Protein AF-W2NT44-F1 (afdb_monomer)

Sequence (154 aa):
RHVQAVFKDVPRGNTIHVIALKPMLRCIIPGSRPFGINVDKMTQIEDLKKVIKAEMADLDASQIQIHLAKEEGKWLPLSSDGVKALMVGEKCPSLGSILARQLSSIAELGNPFADVFAVHIIVFSPEMKLCPYQDVPSTIRFRWDELSIRLHDM

Secondary structure (DSSP, 8-state):
--HHHHTTT---SS---------EEEEE-TTS--EEEE-TT--SHHHHHHHHHHHH-S--GGG-EEEE-EETTEEEETTSHHHHHHHHT---TTHHHHHS-B---GGGG--TTTTTTEE-EEEE-TT--PPP-TTS--SS---HHHHHHHHH--

Solvent-accessible surface area (backbone atoms only — not comparable to full-atom values): 9319 Å² total; per-residue (Å²): 140,57,77,68,64,76,51,72,84,58,81,92,66,100,67,88,80,82,78,87,75,76,54,46,43,29,36,33,38,60,19,38,77,69,48,77,44,80,47,83,86,58,82,46,51,69,53,52,32,49,55,50,32,72,75,63,57,99,59,62,45,86,56,52,44,44,18,38,28,34,50,98,85,39,62,38,44,60,85,35,68,62,45,51,22,36,22,42,38,35,92,43,89,57,48,63,59,30,55,68,41,66,59,85,47,59,76,77,61,67,68,59,70,79,49,80,64,29,31,50,32,36,47,45,44,88,83,62,84,63,48,65,28,80,93,51,94,78,94,62,84,52,62,55,68,62,54,48,53,57,63,71,77,107

Organism: Phytophthora nicotianae (NCBI:txid4792)

InterPro domains:
  IPR045379 Crinkler effector protein, N-terminal [PF20147] (25-123)

Foldseek 3Di:
DPPPVVCPPPDPDPDDDDDPDFQWAFEDEQQADIDIDGCNPPFWVLVVLVRVCVVQDPDDSVQKWKFFQDAPNDFAACPDVVVLCSNQVHDDPCVCVRRVGTDHGPVVLPRSVPCPRGHGMYIDGLPDPRHGNVVRDDDDHDRCVVVSVVVVVD

Radius of gyration: 17.14 Å; Cα contacts (8 Å, |Δi|>4): 210; chains: 1; bounding box: 52×43×33 Å

Nearest PDB structures (foldseek):
  6d2k-assembly1_A  TM=6.400E-01  e=1.927E-01  Mus musculus
  8zj2-assembly1_A  TM=6.972E-01  e=1.927E-01  Homo sapiens
  5xq0-assembly1_B  TM=5.468E-01  e=8.326E-02  Mus musculus
  6jpp-assembly1_A  TM=5.546E-01  e=1.227E-01  Homo sapiens
  2kc2-assembly1_A  TM=4.825E-01  e=1.588E-01  Mus musculus

pLDDT: mean 70.68, std 14.25, range [38.75, 89.0]

Mean predicted aligned error: 11.16 Å

Structure (mmCIF, N/CA/C/O backbone):
data_AF-W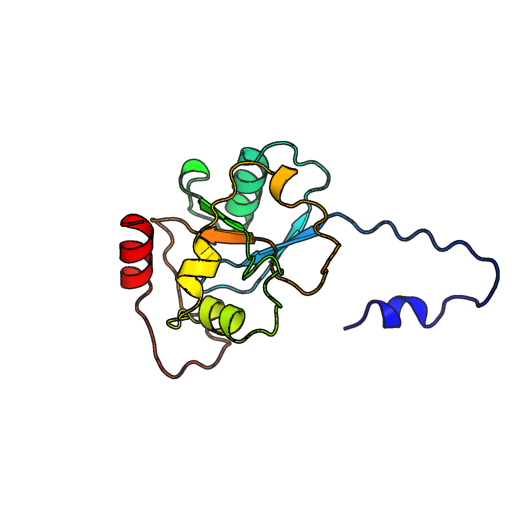2NT44-F1
#
_entry.id   AF-W2NT44-F1
#
loop_
_atom_site.group_PDB
_atom_site.id
_atom_site.type_symbol
_atom_site.label_atom_id
_atom_site.label_alt_id
_atom_site.label_comp_id
_atom_site.label_asym_id
_atom_site.label_entity_id
_atom_site.label_seq_id
_atom_site.pdbx_PDB_ins_code
_atom_site.Cartn_x
_atom_site.Cartn_y
_atom_site.Cartn_z
_atom_site.occupancy
_atom_site.B_iso_or_equiv
_atom_site.auth_seq_id
_atom_site.auth_comp_id
_atom_site.auth_asym_id
_atom_site.auth_atom_id
_atom_site.pdbx_PDB_model_num
ATOM 1 N N . ARG A 1 1 ? -6.590 -15.044 -9.376 1.00 44.72 1 ARG A N 1
ATOM 2 C CA . ARG A 1 1 ? -7.404 -16.288 -9.418 1.00 44.72 1 ARG A CA 1
ATOM 3 C C . ARG A 1 1 ? -8.405 -16.209 -8.267 1.00 44.72 1 ARG A C 1
ATOM 5 O O . ARG A 1 1 ? -8.041 -16.487 -7.143 1.00 44.72 1 ARG A O 1
ATOM 12 N N . HIS A 1 2 ? -9.443 -15.397 -8.442 1.00 46.25 2 HIS A N 1
ATOM 13 C CA . HIS A 1 2 ? -10.800 -15.736 -8.908 1.00 46.25 2 HIS A CA 1
ATOM 14 C C . HIS A 1 2 ? -11.713 -16.060 -7.722 1.00 46.25 2 HIS A C 1
ATOM 16 O O . HIS A 1 2 ? -11.925 -17.214 -7.386 1.00 46.25 2 HIS A O 1
ATOM 22 N N . VAL A 1 3 ? -12.296 -15.007 -7.144 1.00 49.50 3 VAL A N 1
ATOM 23 C CA . VAL A 1 3 ? -13.475 -15.070 -6.263 1.00 49.50 3 VAL A CA 1
ATOM 24 C C . VAL A 1 3 ? -14.577 -15.942 -6.892 1.00 49.50 3 VAL A C 1
ATOM 26 O O . VAL A 1 3 ? -15.216 -16.719 -6.202 1.00 49.50 3 VAL A O 1
ATOM 29 N N . GLN A 1 4 ? -14.687 -15.951 -8.226 1.00 45.91 4 GLN A N 1
ATOM 30 C CA . GLN A 1 4 ? -15.544 -16.872 -8.988 1.00 45.91 4 GLN A CA 1
ATOM 31 C C . GLN A 1 4 ? -15.282 -18.368 -8.733 1.00 45.91 4 GLN A C 1
ATOM 33 O O . GLN A 1 4 ? -16.221 -19.155 -8.788 1.00 45.91 4 GLN A O 1
ATOM 38 N N . ALA A 1 5 ? -14.044 -18.781 -8.439 1.00 57.00 5 ALA A N 1
ATOM 39 C CA . ALA A 1 5 ? -13.730 -20.182 -8.150 1.00 57.00 5 ALA A CA 1
ATOM 40 C C . ALA A 1 5 ? -14.300 -20.635 -6.797 1.00 57.00 5 ALA A C 1
ATOM 42 O O . ALA A 1 5 ? -14.642 -21.802 -6.650 1.00 57.00 5 ALA A O 1
ATOM 43 N N . VAL A 1 6 ? -14.461 -19.708 -5.846 1.00 54.28 6 VAL A N 1
ATOM 44 C CA . VAL A 1 6 ? -15.058 -19.974 -4.525 1.00 54.28 6 VAL A CA 1
ATOM 45 C C . VAL A 1 6 ? -16.545 -20.331 -4.647 1.00 54.28 6 VAL A C 1
ATOM 47 O O . VAL A 1 6 ? -17.081 -21.037 -3.802 1.00 54.28 6 VAL A O 1
ATOM 50 N N . PHE A 1 7 ? -17.211 -19.898 -5.721 1.00 53.81 7 PHE A N 1
ATOM 51 C CA . PHE A 1 7 ? -18.649 -20.102 -5.918 1.00 53.81 7 PHE A CA 1
ATOM 52 C C . PHE A 1 7 ? -19.013 -21.269 -6.834 1.00 53.81 7 PHE A C 1
ATOM 54 O O . PHE A 1 7 ? -20.192 -21.462 -7.125 1.00 53.81 7 PHE A O 1
ATOM 61 N N . LYS A 1 8 ? -18.029 -22.030 -7.326 1.00 56.91 8 LYS A N 1
ATOM 62 C CA . LYS A 1 8 ? -18.269 -23.076 -8.331 1.00 56.91 8 LYS A CA 1
ATOM 63 C C . LYS A 1 8 ? -19.187 -24.194 -7.816 1.00 56.91 8 LYS A C 1
ATOM 65 O O . LYS A 1 8 ? -19.961 -24.733 -8.601 1.00 56.91 8 LYS A O 1
ATOM 70 N N . ASP A 1 9 ? -19.150 -24.457 -6.512 1.00 61.09 9 ASP A N 1
ATOM 71 C CA . ASP A 1 9 ? -19.883 -25.551 -5.861 1.00 61.09 9 ASP A CA 1
ATOM 72 C C . ASP A 1 9 ? -21.054 -25.058 -4.993 1.00 61.09 9 ASP A C 1
ATOM 74 O O . ASP A 1 9 ? -21.602 -25.797 -4.175 1.00 61.09 9 ASP A O 1
ATOM 78 N N . VAL A 1 10 ? -21.443 -23.790 -5.144 1.00 57.03 10 VAL A N 1
ATOM 79 C CA . VAL A 1 10 ? -22.494 -23.185 -4.325 1.00 57.03 10 VAL A CA 1
ATOM 80 C C . VAL A 1 10 ? -23.882 -23.527 -4.899 1.00 57.03 10 VAL A C 1
ATOM 82 O O . VAL A 1 10 ? -24.127 -23.260 -6.081 1.00 57.03 10 VAL A O 1
ATOM 85 N N . PRO A 1 11 ? -24.805 -24.106 -4.100 1.00 56.03 11 PRO A N 1
ATOM 86 C CA . PRO A 1 11 ? -26.139 -24.484 -4.564 1.00 56.03 11 PRO A CA 1
ATOM 87 C C . PRO A 1 11 ? -26.910 -23.283 -5.118 1.00 56.03 11 PRO A C 1
ATOM 89 O O . PRO A 1 11 ? -27.002 -22.239 -4.477 1.00 56.03 11 PRO A O 1
ATOM 92 N N . ARG A 1 12 ? -27.503 -23.430 -6.307 1.00 52.78 12 ARG A N 1
ATOM 93 C CA . ARG A 1 12 ? -28.361 -22.394 -6.895 1.00 52.78 12 ARG A CA 1
ATOM 94 C C . ARG A 1 12 ? -29.750 -22.457 -6.247 1.00 52.78 12 ARG A C 1
ATOM 96 O O . ARG A 1 12 ? -30.477 -23.421 -6.457 1.00 52.78 12 ARG A O 1
ATOM 103 N N . GLY A 1 13 ? -30.104 -21.434 -5.471 1.00 60.69 13 GLY A N 1
ATOM 104 C CA . GLY A 1 13 ? -31.394 -21.281 -4.786 1.00 60.69 13 GLY A CA 1
ATOM 105 C C . GLY A 1 13 ? -31.483 -19.951 -4.024 1.00 60.69 13 GLY A C 1
ATOM 106 O O . GLY A 1 13 ? -30.567 -19.135 -4.114 1.00 60.69 13 GLY A O 1
ATOM 107 N N . ASN A 1 14 ? -32.565 -19.732 -3.261 1.00 48.47 14 ASN A N 1
ATOM 108 C CA . ASN A 1 14 ? -32.772 -18.556 -2.389 1.00 48.47 14 ASN A CA 1
ATOM 109 C C . ASN A 1 14 ? -31.864 -18.596 -1.143 1.00 48.47 14 ASN A C 1
ATOM 111 O O . ASN A 1 14 ? -32.327 -18.517 -0.005 1.00 48.47 14 ASN A O 1
ATOM 115 N N . THR A 1 15 ? -30.566 -18.783 -1.341 1.00 53.75 15 THR A N 1
ATOM 116 C CA . THR A 1 15 ? -29.579 -18.876 -0.272 1.00 53.75 15 THR A CA 1
ATOM 117 C C . THR A 1 15 ? -28.859 -17.535 -0.171 1.00 53.75 15 THR A C 1
ATOM 119 O O . THR A 1 15 ? -28.208 -17.087 -1.113 1.00 53.75 15 THR A O 1
ATOM 122 N N . ILE A 1 16 ? -29.000 -16.859 0.973 1.00 54.41 16 ILE A N 1
ATOM 123 C CA . ILE A 1 16 ? -28.242 -15.639 1.262 1.00 54.41 16 ILE A CA 1
ATOM 124 C C . ILE A 1 16 ? -26.817 -16.065 1.614 1.00 54.41 16 ILE A C 1
ATOM 126 O O . ILE A 1 16 ? -26.554 -16.575 2.702 1.00 54.41 16 ILE A O 1
ATOM 130 N N . HIS A 1 17 ? -25.890 -15.859 0.685 1.00 48.25 17 HIS A N 1
ATOM 131 C CA . HIS A 1 17 ? -24.466 -16.050 0.931 1.00 48.25 17 HIS A CA 1
ATOM 132 C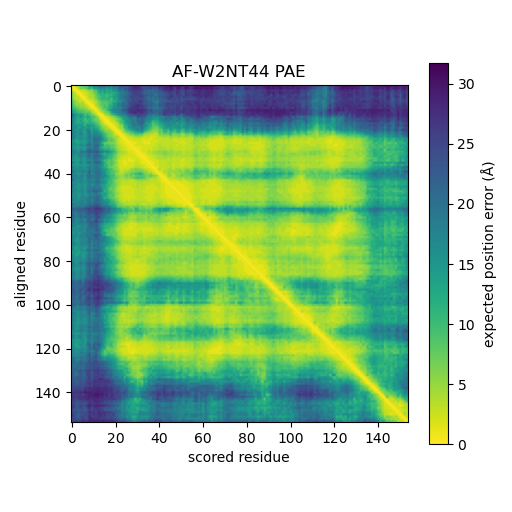 C . HIS A 1 17 ? -23.890 -14.780 1.556 1.00 48.25 17 HIS A C 1
ATOM 134 O O . HIS A 1 17 ? -23.629 -13.798 0.864 1.00 48.25 17 HIS A O 1
ATOM 140 N N . VAL A 1 18 ? -23.695 -14.794 2.877 1.00 48.28 18 VAL A N 1
ATOM 141 C CA . VAL A 1 18 ? -22.974 -13.727 3.580 1.00 48.28 18 VAL A CA 1
ATOM 142 C C . VAL A 1 18 ? -21.482 -14.023 3.496 1.00 48.28 18 VAL A C 1
ATOM 144 O O . VAL A 1 18 ? -20.995 -14.988 4.080 1.00 48.28 18 VAL A O 1
ATOM 147 N N . ILE A 1 19 ? -20.751 -13.191 2.758 1.00 51.62 19 ILE A N 1
ATOM 148 C CA . ILE A 1 19 ? -19.295 -13.288 2.643 1.00 51.62 19 ILE A CA 1
ATOM 149 C C . ILE A 1 19 ? -18.702 -12.190 3.503 1.00 51.62 19 ILE A C 1
ATOM 151 O O . ILE A 1 19 ? -18.719 -11.017 3.135 1.00 51.62 19 ILE A O 1
ATOM 155 N N . ALA A 1 20 ? -18.175 -12.581 4.658 1.00 51.44 20 ALA A N 1
ATOM 156 C CA . ALA A 1 20 ? -17.366 -11.694 5.472 1.00 51.44 20 ALA A CA 1
ATOM 157 C C . ALA A 1 20 ? -15.993 -11.539 4.802 1.00 51.44 20 ALA A C 1
ATOM 159 O O . ALA A 1 20 ? -15.103 -12.374 4.968 1.00 51.44 20 ALA A O 1
ATOM 160 N N . LEU A 1 21 ? -15.831 -10.489 3.998 1.00 57.47 21 LEU A N 1
ATOM 161 C CA . LEU A 1 21 ? -14.514 -10.079 3.525 1.00 57.47 21 LEU A CA 1
ATOM 162 C C . LEU A 1 21 ? -13.822 -9.322 4.661 1.00 57.47 21 LEU A C 1
ATOM 164 O O . LEU A 1 21 ? -14.356 -8.334 5.160 1.00 57.47 21 LEU A O 1
ATOM 168 N N . LYS A 1 22 ? -12.638 -9.784 5.071 1.00 62.88 22 LYS A N 1
ATOM 169 C CA . LYS A 1 22 ? -11.793 -9.022 5.997 1.00 62.88 22 LYS A CA 1
ATOM 170 C C . LYS A 1 22 ? -11.222 -7.802 5.269 1.00 62.88 22 LYS A C 1
ATOM 172 O O . LYS A 1 22 ? -10.713 -7.987 4.161 1.00 62.88 22 LYS A O 1
ATOM 177 N N . PRO A 1 23 ? -11.265 -6.597 5.855 1.00 69.94 23 PRO A N 1
ATOM 178 C CA . PRO A 1 23 ? -10.705 -5.383 5.284 1.00 69.94 23 PRO A CA 1
ATOM 179 C C . PRO A 1 23 ? -9.204 -5.556 5.167 1.00 69.94 23 PRO A C 1
ATOM 181 O O . PRO A 1 23 ? -8.463 -5.503 6.144 1.00 69.94 23 PRO A O 1
ATOM 184 N N . MET A 1 24 ? -8.770 -5.826 3.939 1.00 78.94 24 MET A N 1
ATOM 185 C CA . MET A 1 24 ? -7.367 -5.947 3.595 1.00 78.94 24 MET A CA 1
ATOM 186 C C . MET A 1 24 ? -6.941 -4.748 2.768 1.00 78.94 24 MET A C 1
ATOM 188 O O . MET A 1 24 ? -7.462 -4.523 1.677 1.00 78.94 24 MET A O 1
ATOM 192 N N . LEU A 1 25 ? -5.937 -4.029 3.257 1.00 84.50 25 LEU A N 1
ATOM 193 C CA . LEU A 1 25 ? -5.191 -3.087 2.441 1.00 84.50 25 LEU A CA 1
ATOM 194 C C . LEU A 1 25 ? -4.107 -3.833 1.689 1.00 84.50 25 LEU A C 1
ATOM 196 O O . LEU A 1 25 ? -3.296 -4.546 2.280 1.00 84.50 25 LEU A O 1
ATOM 200 N N . ARG A 1 26 ? -4.061 -3.630 0.376 1.00 88.00 26 ARG A N 1
ATOM 201 C CA . ARG A 1 26 ? -2.899 -4.024 -0.416 1.00 88.00 26 ARG A CA 1
ATOM 202 C C . ARG A 1 26 ? -1.883 -2.893 -0.424 1.00 88.00 26 ARG A C 1
ATOM 204 O O . ARG A 1 26 ? -2.197 -1.777 -0.835 1.00 88.00 26 ARG A O 1
ATOM 211 N N . CYS A 1 27 ? -0.681 -3.222 0.007 1.00 88.00 27 CYS A N 1
ATOM 212 C CA . CYS A 1 27 ? 0.423 -2.304 0.192 1.00 88.00 27 CYS A CA 1
ATOM 213 C C . CYS A 1 27 ? 1.521 -2.643 -0.808 1.00 88.00 27 CYS A C 1
ATOM 215 O O . CYS A 1 27 ? 1.714 -3.815 -1.141 1.00 88.00 27 CYS A O 1
ATOM 217 N N . ILE A 1 28 ? 2.248 -1.633 -1.265 1.00 86.00 28 ILE A N 1
ATOM 218 C CA . ILE A 1 28 ? 3.500 -1.828 -1.989 1.00 86.00 28 ILE A CA 1
ATOM 219 C C . ILE A 1 28 ? 4.601 -1.017 -1.322 1.00 86.00 28 ILE A C 1
ATOM 221 O O . ILE A 1 28 ? 4.416 0.149 -0.983 1.00 86.00 28 ILE A O 1
ATOM 225 N N . ILE A 1 29 ? 5.746 -1.661 -1.151 1.00 83.50 29 ILE A N 1
ATOM 226 C CA . ILE A 1 29 ? 7.008 -0.993 -0.869 1.00 83.50 29 ILE A CA 1
ATOM 227 C C . ILE A 1 29 ? 7.741 -0.953 -2.207 1.00 83.50 29 ILE A C 1
ATOM 229 O O . ILE A 1 29 ? 7.852 -2.010 -2.843 1.00 83.50 29 ILE A O 1
ATOM 233 N N . PRO A 1 30 ? 8.211 0.215 -2.666 1.00 78.62 30 PRO A N 1
ATOM 234 C CA . PRO A 1 30 ? 9.021 0.280 -3.870 1.00 78.62 30 PRO A CA 1
ATOM 235 C C . PRO A 1 30 ? 10.210 -0.692 -3.751 1.00 78.62 30 PRO A C 1
ATOM 237 O O . PRO A 1 30 ? 10.844 -0.748 -2.709 1.00 78.62 30 PRO A O 1
ATOM 240 N N . GLY A 1 31 ? 10.480 -1.529 -4.753 1.00 75.25 31 GLY A N 1
ATOM 241 C CA . GLY A 1 31 ? 11.530 -2.561 -4.648 1.00 75.25 31 GLY A CA 1
ATOM 242 C C . GLY A 1 31 ? 11.094 -3.890 -4.016 1.00 75.25 31 GLY A C 1
ATOM 243 O O . GLY A 1 31 ? 11.918 -4.785 -3.841 1.00 75.25 31 GLY A O 1
ATOM 244 N N . SER A 1 32 ? 9.813 -4.065 -3.674 1.00 76.94 32 SER A N 1
ATOM 245 C CA . SER A 1 32 ? 9.300 -5.293 -3.050 1.00 76.94 32 SER A CA 1
ATOM 246 C C . SER A 1 32 ? 8.015 -5.817 -3.701 1.00 76.94 32 SER A C 1
ATOM 248 O O . SER A 1 32 ? 7.358 -5.131 -4.489 1.00 76.94 32 SER A O 1
ATOM 250 N N . ARG A 1 33 ? 7.624 -7.054 -3.353 1.00 79.00 33 ARG A N 1
ATOM 251 C CA . ARG A 1 33 ? 6.313 -7.605 -3.730 1.00 79.00 33 ARG A CA 1
ATOM 252 C C . ARG A 1 33 ? 5.203 -6.851 -2.991 1.00 79.00 33 ARG A C 1
ATOM 254 O O . ARG A 1 33 ? 5.326 -6.612 -1.790 1.00 79.00 33 ARG A O 1
ATOM 261 N N . PRO A 1 34 ? 4.069 -6.575 -3.655 1.00 84.62 34 PRO A N 1
ATOM 262 C CA . PRO A 1 34 ? 2.866 -6.144 -2.964 1.00 84.62 34 PRO A CA 1
ATOM 263 C C . PRO A 1 34 ? 2.404 -7.190 -1.945 1.00 84.62 34 PRO A C 1
ATOM 265 O O . PRO A 1 34 ? 2.385 -8.388 -2.237 1.00 84.62 34 PRO A O 1
ATOM 268 N N . PHE A 1 35 ? 1.967 -6.731 -0.778 1.00 85.50 35 PHE A N 1
ATOM 269 C CA . PHE A 1 35 ? 1.518 -7.573 0.332 1.00 85.50 35 PHE A CA 1
ATOM 270 C C . PHE A 1 35 ? 0.210 -7.039 0.924 1.00 85.50 35 PHE A C 1
ATOM 272 O O . PHE A 1 35 ? -0.232 -5.934 0.606 1.00 85.50 35 PHE A O 1
ATOM 279 N N . GLY A 1 36 ? -0.475 -7.867 1.710 1.00 86.06 36 GLY A N 1
ATOM 280 C CA . GLY A 1 36 ? -1.782 -7.546 2.279 1.00 86.06 36 GLY A CA 1
ATOM 281 C C . GLY A 1 36 ? -1.706 -7.336 3.786 1.00 86.06 36 GLY A C 1
ATOM 282 O O . GLY A 1 36 ? -1.124 -8.159 4.480 1.00 86.06 36 GLY A O 1
ATOM 283 N N . ILE A 1 37 ? -2.361 -6.293 4.289 1.00 86.12 37 ILE A N 1
ATOM 284 C CA . ILE A 1 37 ? -2.472 -5.982 5.717 1.00 86.12 37 ILE A CA 1
ATOM 285 C C . ILE A 1 37 ? -3.940 -6.038 6.124 1.00 86.12 37 ILE A C 1
ATOM 287 O O . ILE A 1 37 ? -4.776 -5.408 5.480 1.00 86.12 37 ILE A O 1
ATOM 291 N N . ASN A 1 38 ? -4.262 -6.761 7.199 1.00 82.12 38 ASN A N 1
ATOM 292 C CA . ASN A 1 38 ? -5.605 -6.728 7.779 1.00 82.12 38 ASN A CA 1
ATOM 293 C C . ASN A 1 38 ? -5.788 -5.465 8.631 1.00 82.12 38 ASN A C 1
ATOM 295 O O . ASN A 1 38 ? -5.041 -5.276 9.587 1.00 82.12 38 ASN A O 1
ATOM 299 N N . VAL A 1 39 ? -6.806 -4.659 8.332 1.00 77.88 39 VAL A N 1
ATOM 300 C CA . VAL A 1 39 ? -7.103 -3.408 9.045 1.00 77.88 39 VAL A CA 1
ATOM 301 C C . VAL A 1 39 ? -8.331 -3.469 9.956 1.00 77.88 39 VAL A C 1
ATOM 303 O O . VAL A 1 39 ? -8.738 -2.441 10.482 1.00 77.88 39 VAL A O 1
ATOM 306 N N . ASP A 1 40 ? -8.879 -4.663 10.217 1.00 74.81 40 ASP A N 1
ATOM 307 C CA . ASP A 1 40 ? -10.077 -4.897 11.053 1.00 74.81 40 ASP A CA 1
ATOM 308 C C . ASP A 1 40 ? -10.071 -4.156 12.400 1.00 74.81 40 ASP A C 1
ATOM 310 O O . ASP A 1 40 ? -11.121 -3.808 12.932 1.00 74.81 40 ASP A O 1
ATOM 314 N N . LYS A 1 41 ? -8.888 -3.963 12.990 1.00 73.94 41 LYS A N 1
ATOM 315 C CA . LYS A 1 41 ? -8.720 -3.394 14.336 1.00 73.94 41 LYS A CA 1
ATOM 316 C C . LYS A 1 41 ? -7.961 -2.068 14.348 1.00 73.94 41 LYS A C 1
ATOM 318 O O . LYS A 1 41 ? -7.582 -1.614 15.423 1.00 73.94 41 LYS A O 1
ATOM 323 N N . MET A 1 42 ? -7.700 -1.475 13.184 1.00 81.06 42 MET A N 1
ATOM 324 C CA . MET A 1 42 ? -6.906 -0.251 13.088 1.00 81.06 42 MET A CA 1
ATOM 325 C C . MET A 1 42 ? -7.805 0.977 13.102 1.00 81.06 42 MET A C 1
ATOM 327 O O . MET A 1 42 ? -8.677 1.129 12.249 1.00 81.06 42 MET A O 1
ATOM 331 N N . THR A 1 43 ? -7.564 1.868 14.058 1.00 78.69 43 THR A N 1
ATOM 332 C CA . THR A 1 43 ? -8.300 3.134 14.179 1.00 78.69 43 THR A CA 1
ATOM 333 C C . THR A 1 43 ? -7.405 4.345 13.943 1.00 78.69 43 THR A C 1
ATOM 335 O O . THR A 1 43 ? -7.908 5.394 13.543 1.00 78.69 43 THR A O 1
ATOM 338 N N . GLN A 1 44 ? -6.088 4.201 14.124 1.00 86.94 44 GLN A N 1
ATOM 339 C CA . GLN A 1 44 ? -5.106 5.272 13.958 1.00 86.94 44 GLN A CA 1
ATOM 340 C C . GLN A 1 44 ? -4.030 4.909 12.936 1.00 86.94 44 GLN A C 1
ATOM 342 O O . GLN A 1 44 ? -3.661 3.743 12.775 1.00 86.94 44 GLN A O 1
ATOM 347 N N . ILE A 1 45 ? -3.493 5.920 12.251 1.00 86.56 45 ILE A N 1
ATOM 348 C CA . ILE A 1 45 ? -2.451 5.721 11.237 1.00 86.56 45 ILE A CA 1
ATOM 349 C C . ILE A 1 45 ? -1.159 5.158 11.850 1.00 86.56 45 ILE A C 1
ATOM 351 O O . ILE A 1 45 ? -0.446 4.390 11.207 1.00 86.56 45 ILE A O 1
ATOM 355 N N . GLU A 1 46 ? -0.895 5.454 13.120 1.00 88.38 46 GLU A N 1
ATOM 356 C CA . GLU A 1 46 ? 0.214 4.907 13.897 1.00 88.38 46 GLU A CA 1
ATOM 357 C C . GLU A 1 46 ? 0.128 3.381 14.032 1.00 88.38 46 GLU A C 1
ATOM 359 O O . GLU A 1 46 ? 1.158 2.705 13.997 1.00 88.38 46 GLU A O 1
ATOM 364 N N . ASP A 1 47 ? -1.077 2.815 14.143 1.00 88.62 47 ASP A N 1
ATOM 365 C CA . ASP A 1 47 ? -1.266 1.361 14.205 1.00 88.62 47 ASP A CA 1
ATOM 366 C C . ASP A 1 47 ? -0.916 0.707 12.869 1.00 88.62 47 ASP A C 1
ATOM 368 O O . ASP A 1 47 ? -0.236 -0.322 12.833 1.00 88.62 47 ASP A O 1
ATOM 372 N N . LEU A 1 48 ? -1.296 1.351 11.763 1.00 87.25 48 LEU A N 1
ATOM 373 C CA . LEU A 1 48 ? -0.927 0.914 10.420 1.00 87.25 48 LEU A CA 1
ATOM 374 C C . LEU A 1 48 ? 0.596 0.936 10.231 1.00 87.25 48 LEU A C 1
ATOM 376 O O . LEU A 1 48 ? 1.164 -0.047 9.755 1.00 87.25 48 LEU A O 1
ATOM 380 N N . LYS A 1 49 ? 1.277 1.998 10.681 1.00 89.00 49 LYS A N 1
ATOM 381 C CA . LYS A 1 49 ? 2.748 2.082 10.648 1.00 89.00 49 LYS A CA 1
ATOM 382 C C . LYS A 1 49 ? 3.413 0.972 11.469 1.00 89.00 49 LYS A C 1
ATOM 384 O O . LYS A 1 49 ? 4.389 0.384 11.008 1.00 89.00 49 LYS A O 1
ATOM 389 N N . LYS A 1 50 ? 2.887 0.633 12.653 1.00 88.19 50 LYS A N 1
ATOM 390 C CA . LYS A 1 50 ? 3.413 -0.470 13.484 1.00 88.19 50 LYS A CA 1
ATOM 391 C C . LYS A 1 50 ? 3.285 -1.829 12.797 1.00 88.19 50 LYS A C 1
ATOM 393 O O . LYS A 1 50 ? 4.213 -2.630 12.872 1.00 88.19 50 LYS A O 1
ATOM 398 N N . VAL A 1 51 ? 2.162 -2.088 12.127 1.00 87.38 51 VAL A N 1
ATOM 399 C CA . VAL A 1 51 ? 1.963 -3.351 11.403 1.00 87.38 51 VAL A CA 1
ATOM 400 C C . VAL A 1 51 ? 2.853 -3.426 10.169 1.00 87.38 51 VAL A C 1
ATOM 402 O O . VAL A 1 51 ? 3.500 -4.444 9.962 1.00 87.38 51 VAL A O 1
ATOM 405 N N . ILE A 1 52 ? 2.975 -2.339 9.406 1.00 85.94 52 ILE A N 1
ATOM 406 C CA . ILE A 1 52 ? 3.924 -2.262 8.287 1.00 85.94 52 ILE A CA 1
ATOM 407 C C . ILE A 1 52 ? 5.356 -2.510 8.775 1.00 85.94 52 ILE A C 1
ATOM 409 O O . ILE A 1 52 ? 6.079 -3.298 8.176 1.00 85.94 52 ILE A O 1
ATOM 413 N N . LYS A 1 53 ? 5.766 -1.890 9.888 1.00 85.75 53 LYS A N 1
ATOM 414 C CA . LYS A 1 53 ? 7.088 -2.121 10.488 1.00 85.75 53 LYS A CA 1
ATOM 415 C C . LYS A 1 53 ? 7.333 -3.603 10.783 1.00 85.75 53 LYS A C 1
ATOM 417 O O . LYS A 1 53 ? 8.429 -4.093 10.524 1.00 85.75 53 LYS A O 1
ATOM 422 N N . ALA A 1 54 ? 6.335 -4.304 11.322 1.00 82.75 54 ALA A N 1
ATOM 423 C CA . ALA A 1 54 ? 6.450 -5.729 11.622 1.00 82.75 54 ALA A CA 1
ATOM 424 C C . ALA A 1 54 ? 6.696 -6.579 10.361 1.00 82.75 54 ALA A C 1
ATOM 426 O O . ALA A 1 54 ? 7.385 -7.590 10.445 1.00 82.75 54 ALA A O 1
ATOM 427 N N . GLU A 1 55 ? 6.193 -6.142 9.204 1.00 77.44 55 GLU A N 1
ATOM 428 C CA . GLU A 1 55 ? 6.419 -6.793 7.907 1.00 77.44 55 GLU A CA 1
ATOM 429 C C . GLU A 1 55 ? 7.784 -6.450 7.283 1.00 77.44 55 GLU A C 1
ATOM 431 O O . GLU A 1 55 ? 8.286 -7.213 6.460 1.00 77.44 55 GLU A O 1
ATOM 436 N N . MET A 1 56 ? 8.394 -5.310 7.638 1.00 71.44 56 MET A N 1
ATOM 437 C CA . MET A 1 56 ? 9.562 -4.777 6.920 1.00 71.44 56 MET A CA 1
ATOM 438 C C . MET A 1 56 ? 10.921 -4.987 7.595 1.00 71.44 56 MET A C 1
ATOM 440 O O . MET A 1 56 ? 11.916 -4.918 6.882 1.00 71.44 56 MET A O 1
ATOM 444 N N . ALA A 1 57 ? 10.965 -5.295 8.898 1.00 65.12 57 ALA A N 1
ATOM 445 C CA . ALA A 1 57 ? 12.179 -5.398 9.727 1.00 65.12 57 ALA A CA 1
ATOM 446 C C . ALA A 1 57 ? 13.101 -4.149 9.675 1.00 65.12 57 ALA A C 1
ATOM 448 O O . ALA A 1 57 ? 13.131 -3.394 8.713 1.00 65.12 57 ALA A O 1
ATOM 449 N N . ASP A 1 58 ? 13.834 -3.876 10.757 1.00 70.25 58 ASP A N 1
ATOM 450 C CA . ASP A 1 58 ? 14.892 -2.845 10.803 1.00 70.25 58 ASP A CA 1
ATOM 451 C C . ASP A 1 58 ? 14.516 -1.408 10.377 1.00 70.25 58 ASP A C 1
ATOM 453 O O . ASP A 1 58 ? 15.363 -0.646 9.918 1.00 70.25 58 ASP A O 1
ATOM 457 N N . LEU A 1 59 ? 13.259 -0.999 10.579 1.00 73.31 59 LEU A N 1
ATOM 458 C CA . LEU A 1 59 ? 12.794 0.372 10.341 1.00 73.31 59 LEU A CA 1
ATOM 459 C C . LEU A 1 59 ? 12.098 0.954 11.567 1.00 73.31 59 LEU A C 1
ATOM 461 O O . LEU A 1 59 ? 11.337 0.270 12.266 1.00 73.31 59 LEU A O 1
ATOM 465 N N . ASP A 1 60 ? 12.318 2.241 11.826 1.00 78.38 60 ASP A N 1
ATOM 466 C CA . ASP A 1 60 ? 11.505 2.961 12.796 1.00 78.38 60 ASP A CA 1
ATOM 467 C C . ASP A 1 60 ? 10.125 3.279 12.204 1.00 78.38 60 ASP A C 1
ATOM 469 O O . ASP A 1 60 ? 9.997 3.804 11.100 1.00 78.38 60 ASP A O 1
ATOM 473 N N . ALA A 1 61 ? 9.071 2.985 12.969 1.00 79.94 61 ALA A N 1
ATOM 474 C CA . ALA A 1 61 ? 7.701 3.246 12.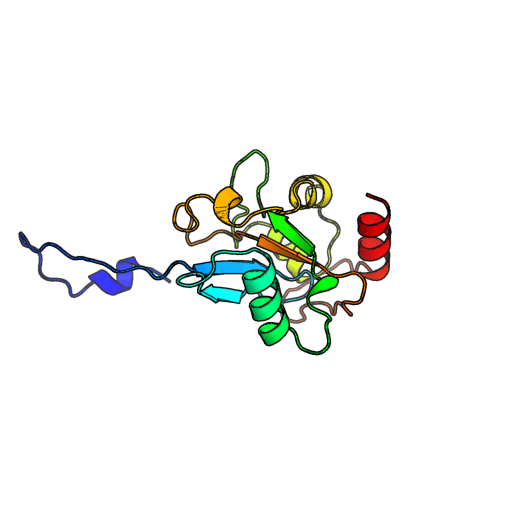552 1.00 79.94 61 ALA A CA 1
ATOM 475 C C . ALA A 1 61 ? 7.452 4.748 12.363 1.00 79.94 61 ALA A C 1
ATOM 477 O O . ALA A 1 61 ? 6.627 5.119 11.534 1.00 79.94 61 ALA A O 1
ATOM 478 N N . SER A 1 62 ? 8.164 5.614 13.096 1.00 81.25 62 SER A N 1
ATOM 479 C CA . SER A 1 62 ? 8.038 7.072 12.954 1.00 81.25 62 SER A CA 1
ATOM 480 C C . SER A 1 62 ? 8.468 7.567 11.565 1.00 81.25 62 SER A C 1
ATOM 482 O O . SER A 1 62 ? 7.851 8.487 11.028 1.00 81.25 62 SER A O 1
ATOM 484 N N . GLN A 1 63 ? 9.451 6.894 10.956 1.00 81.88 63 GLN A N 1
ATOM 485 C CA . GLN A 1 63 ? 10.035 7.225 9.654 1.00 81.88 63 GLN A CA 1
ATOM 486 C C . GLN A 1 63 ? 9.237 6.657 8.475 1.00 81.88 63 GLN A C 1
ATOM 488 O O . GLN A 1 63 ? 9.565 6.929 7.320 1.00 81.88 63 GLN A O 1
ATOM 493 N N . ILE A 1 64 ? 8.200 5.854 8.743 1.00 86.62 64 ILE A N 1
ATOM 494 C CA . ILE A 1 64 ? 7.329 5.312 7.704 1.00 86.62 64 ILE A CA 1
ATOM 495 C C . ILE A 1 64 ? 6.384 6.413 7.225 1.00 86.62 64 ILE A C 1
ATOM 497 O O . ILE A 1 64 ? 5.553 6.933 7.978 1.00 86.62 64 ILE A O 1
ATOM 501 N N . GLN A 1 65 ? 6.483 6.720 5.941 1.00 86.81 65 GLN A N 1
ATOM 502 C CA . GLN A 1 65 ? 5.548 7.527 5.181 1.00 86.81 65 GLN A CA 1
ATOM 503 C C . GLN A 1 65 ? 4.603 6.596 4.415 1.00 86.81 65 GLN A C 1
ATOM 505 O O . GLN A 1 65 ? 5.003 5.567 3.869 1.00 86.81 65 GLN A O 1
ATOM 510 N N . ILE A 1 66 ? 3.318 6.936 4.419 1.00 89.00 66 ILE A N 1
ATOM 511 C CA . ILE A 1 66 ? 2.266 6.157 3.764 1.00 89.00 66 ILE A CA 1
ATOM 512 C C . ILE A 1 66 ? 1.583 7.095 2.785 1.00 89.00 66 ILE A C 1
ATOM 514 O O . ILE A 1 66 ? 1.146 8.166 3.189 1.00 89.00 66 ILE A O 1
ATOM 518 N N . HIS A 1 67 ? 1.474 6.700 1.524 1.00 87.62 67 HIS A N 1
ATOM 519 C CA . HIS A 1 67 ? 0.840 7.481 0.465 1.00 87.62 67 HIS A CA 1
ATOM 520 C C . HIS A 1 67 ? -0.345 6.709 -0.103 1.00 87.62 67 HIS A C 1
ATOM 522 O O . HIS A 1 67 ? -0.308 5.480 -0.193 1.00 87.62 67 HIS A O 1
ATOM 528 N N . LEU A 1 68 ? -1.403 7.416 -0.492 1.00 87.31 68 LEU A N 1
ATOM 529 C CA . LEU A 1 68 ? -2.522 6.813 -1.206 1.00 87.31 68 LEU A CA 1
ATOM 530 C C . LEU A 1 68 ? -2.079 6.424 -2.613 1.00 87.31 68 LEU A C 1
ATOM 532 O O . LEU A 1 68 ? -1.649 7.270 -3.385 1.00 87.31 68 LEU A O 1
ATOM 536 N N . ALA A 1 69 ? -2.271 5.160 -2.980 1.00 86.44 69 ALA A N 1
ATOM 537 C CA . ALA A 1 69 ? -1.978 4.670 -4.323 1.00 86.44 69 ALA A CA 1
ATOM 538 C C . ALA A 1 69 ? -3.123 5.018 -5.291 1.00 86.44 69 ALA A C 1
ATOM 540 O O . ALA A 1 69 ? -3.764 4.130 -5.858 1.00 86.44 69 ALA A O 1
ATOM 541 N N . LYS A 1 70 ? -3.426 6.314 -5.428 1.00 81.69 70 LYS A N 1
ATOM 542 C CA . LYS A 1 70 ? -4.451 6.828 -6.339 1.00 81.69 70 LYS A CA 1
ATOM 543 C C . LYS A 1 70 ? -3.848 7.724 -7.403 1.00 81.69 70 LYS A C 1
ATOM 545 O O . LYS A 1 70 ? -3.147 8.675 -7.089 1.00 81.69 70 LYS A O 1
ATOM 550 N N . GLU A 1 71 ? -4.245 7.482 -8.641 1.00 77.81 71 GLU A N 1
ATOM 551 C CA . GLU A 1 71 ? -3.975 8.349 -9.779 1.00 77.81 71 GLU A CA 1
ATOM 552 C C . GLU A 1 71 ? -5.313 8.836 -10.342 1.00 77.81 71 GLU A C 1
ATOM 554 O O . GLU A 1 71 ? -6.222 8.037 -10.572 1.00 77.81 71 GLU A O 1
ATOM 559 N N . GLU A 1 72 ? -5.480 10.156 -10.471 1.00 79.12 72 GLU A N 1
ATOM 560 C CA . GLU A 1 72 ? -6.723 10.780 -10.965 1.00 79.12 72 GLU A CA 1
ATOM 561 C C . GLU A 1 72 ? -7.999 10.271 -10.251 1.00 79.12 72 GLU A C 1
ATOM 563 O O . GLU A 1 72 ? -9.066 10.102 -10.840 1.00 79.12 72 GLU A O 1
ATOM 568 N N . GLY A 1 73 ? -7.885 9.982 -8.949 1.00 79.06 73 GLY A N 1
ATOM 569 C CA . GLY A 1 73 ? -8.983 9.482 -8.113 1.00 79.06 73 GLY A CA 1
ATOM 570 C C . GLY A 1 73 ? -9.244 7.972 -8.194 1.00 79.06 73 GLY A C 1
ATOM 571 O O . GLY A 1 73 ? -10.055 7.466 -7.415 1.00 79.06 73 GLY A O 1
ATOM 572 N N . LYS A 1 74 ? -8.543 7.237 -9.063 1.00 83.62 74 LYS A N 1
ATOM 573 C CA . LYS A 1 74 ? -8.656 5.779 -9.219 1.00 83.62 74 LYS A CA 1
ATOM 574 C C . LYS A 1 74 ? -7.513 5.066 -8.513 1.00 83.62 74 LYS A C 1
ATOM 576 O O . LYS A 1 74 ? -6.385 5.545 -8.525 1.00 83.62 74 LYS A O 1
ATOM 581 N N . TRP A 1 75 ? -7.804 3.922 -7.901 1.00 85.81 75 TRP A N 1
ATOM 582 C CA . TRP A 1 75 ? -6.769 3.093 -7.288 1.00 85.81 75 TRP A CA 1
ATOM 583 C C . TRP A 1 75 ? -5.833 2.519 -8.348 1.00 85.81 75 TRP A C 1
ATOM 585 O O . TRP A 1 75 ? -6.270 2.161 -9.441 1.00 85.81 75 TRP A O 1
ATOM 595 N N . LEU A 1 76 ? -4.551 2.414 -8.012 1.00 84.00 76 LEU A N 1
ATOM 596 C CA . LEU A 1 76 ? -3.534 1.928 -8.927 1.00 84.00 76 LEU A CA 1
ATOM 597 C C . LEU A 1 76 ? -3.702 0.411 -9.149 1.00 84.00 76 LEU A C 1
ATOM 599 O O . LEU A 1 76 ? -3.542 -0.365 -8.201 1.00 84.00 76 LEU A O 1
ATOM 603 N N . PRO A 1 77 ? -3.992 -0.062 -10.375 1.00 86.00 77 PRO A N 1
ATOM 604 C CA . PRO A 1 77 ? -4.191 -1.486 -10.627 1.00 86.00 77 PRO A CA 1
ATOM 605 C C . PRO A 1 77 ? -2.902 -2.277 -10.402 1.00 86.00 77 PRO A C 1
ATOM 607 O O . PRO A 1 77 ? -1.835 -1.863 -10.862 1.00 86.00 77 PRO A O 1
ATOM 610 N N . LEU A 1 78 ? -2.991 -3.461 -9.785 1.00 82.50 78 LEU A N 1
ATOM 611 C CA . LEU A 1 78 ? -1.822 -4.312 -9.511 1.00 82.50 78 LEU A CA 1
ATOM 612 C C . LEU A 1 78 ? -1.057 -4.720 -10.783 1.00 82.50 78 LEU A C 1
ATOM 614 O O . LEU A 1 78 ? 0.139 -4.982 -10.737 1.00 82.50 78 LEU A O 1
ATOM 618 N N . SER A 1 79 ? -1.751 -4.787 -11.920 1.00 82.56 79 SER A N 1
ATOM 619 C CA . SER A 1 79 ? -1.178 -5.134 -13.224 1.00 82.56 79 SER A CA 1
ATOM 620 C C . SER A 1 79 ? -0.658 -3.934 -14.019 1.00 82.56 79 SER A C 1
ATOM 622 O O . SER A 1 79 ? -0.171 -4.134 -15.133 1.00 82.56 79 SER A O 1
ATOM 624 N N . SER A 1 80 ? -0.802 -2.710 -13.502 1.00 82.44 80 SER A N 1
ATOM 625 C CA . SER A 1 80 ? -0.366 -1.500 -14.202 1.00 82.44 80 SER A CA 1
ATOM 626 C C . SER A 1 80 ? 1.154 -1.456 -14.349 1.00 82.44 80 SER A C 1
ATOM 628 O O . SER A 1 80 ? 1.897 -1.965 -13.505 1.00 82.44 80 SER A O 1
ATOM 630 N N . ASP A 1 81 ? 1.627 -0.809 -15.412 1.00 78.62 81 ASP A N 1
ATOM 631 C CA . ASP A 1 81 ? 3.064 -0.624 -15.622 1.00 78.62 81 ASP A CA 1
ATOM 632 C C . ASP A 1 81 ? 3.685 0.276 -14.545 1.00 78.62 81 ASP A C 1
ATOM 634 O O . ASP A 1 81 ? 4.841 0.079 -14.186 1.00 78.62 81 ASP A O 1
ATOM 638 N N . GLY A 1 82 ? 2.898 1.171 -13.934 1.00 77.88 82 GLY A N 1
ATOM 639 C CA . GLY A 1 82 ? 3.318 1.943 -12.762 1.00 77.88 82 GLY A CA 1
ATOM 640 C C . GLY A 1 82 ? 3.636 1.070 -11.544 1.00 77.88 82 GLY A C 1
ATOM 641 O O . GLY A 1 82 ? 4.655 1.283 -10.892 1.00 77.88 82 GLY A O 1
ATOM 642 N N . VAL A 1 83 ? 2.832 0.032 -11.269 1.00 79.56 83 VAL A N 1
ATOM 643 C CA . VAL A 1 83 ? 3.135 -0.941 -10.200 1.00 79.56 83 VAL A CA 1
ATOM 644 C C . VAL A 1 83 ? 4.379 -1.751 -10.529 1.00 79.56 83 VAL A C 1
ATOM 646 O O . VAL A 1 83 ? 5.227 -1.924 -9.660 1.00 79.56 83 VAL A O 1
ATOM 649 N N . LYS A 1 84 ? 4.532 -2.223 -11.772 1.00 80.38 84 LYS A N 1
ATOM 650 C CA . LYS A 1 84 ? 5.749 -2.949 -12.171 1.00 80.38 84 LYS A CA 1
ATOM 651 C C . LYS A 1 84 ? 6.983 -2.073 -11.988 1.00 80.38 84 LYS A C 1
ATOM 653 O O . LYS A 1 84 ? 7.938 -2.525 -11.366 1.00 80.38 84 LYS A O 1
ATOM 658 N N . ALA A 1 85 ? 6.921 -0.822 -12.445 1.00 76.69 85 ALA A N 1
ATOM 659 C CA . ALA A 1 85 ? 7.994 0.150 -12.292 1.00 76.69 85 ALA A CA 1
ATOM 660 C C . ALA A 1 85 ? 8.327 0.402 -10.814 1.00 76.69 85 ALA A C 1
ATOM 662 O O . ALA A 1 85 ? 9.495 0.367 -10.443 1.00 76.69 85 ALA A O 1
ATOM 663 N N . LEU A 1 86 ? 7.320 0.548 -9.946 1.00 78.12 86 LEU A N 1
ATOM 664 C CA . LEU A 1 86 ? 7.504 0.623 -8.492 1.00 78.12 86 LEU A CA 1
ATOM 665 C C . LEU A 1 86 ? 8.175 -0.629 -7.913 1.00 78.12 86 LEU A C 1
ATOM 667 O O . LEU A 1 86 ? 8.999 -0.521 -7.014 1.00 78.12 86 LEU A O 1
ATOM 671 N N . MET A 1 87 ? 7.850 -1.823 -8.404 1.00 79.00 87 MET A N 1
ATOM 672 C CA . MET A 1 87 ? 8.470 -3.057 -7.915 1.00 79.00 87 MET A CA 1
ATOM 673 C C . MET A 1 87 ? 9.949 -3.151 -8.308 1.00 79.00 87 MET A C 1
ATOM 675 O O . MET A 1 87 ? 10.753 -3.609 -7.504 1.00 79.00 87 MET A O 1
ATOM 679 N N . VAL A 1 88 ? 10.335 -2.708 -9.507 1.00 75.00 88 VAL A N 1
ATOM 680 C CA . VAL A 1 88 ? 11.739 -2.778 -9.969 1.00 75.00 88 VAL A CA 1
ATOM 681 C C . VAL A 1 88 ? 12.566 -1.527 -9.689 1.00 75.00 88 VAL A C 1
ATOM 683 O O . VAL A 1 88 ? 13.788 -1.572 -9.805 1.00 75.00 88 VAL A O 1
ATOM 686 N N . GLY A 1 89 ? 11.924 -0.424 -9.312 1.00 65.19 89 GLY A N 1
ATOM 687 C CA . GLY A 1 89 ? 12.580 0.873 -9.155 1.00 65.19 89 GLY A CA 1
ATOM 688 C C . GLY A 1 89 ? 12.852 1.581 -10.453 1.00 65.19 89 GLY A C 1
ATOM 689 O O . GLY A 1 89 ? 13.869 2.242 -10.587 1.00 65.19 89 GLY A O 1
ATOM 690 N N . GLU A 1 90 ? 11.955 1.449 -11.418 1.00 67.62 90 GLU A N 1
ATOM 691 C CA . GLU A 1 90 ? 12.036 2.196 -12.661 1.00 67.62 90 GLU A CA 1
ATOM 692 C C . GLU A 1 90 ? 11.362 3.560 -12.533 1.00 67.62 90 GLU A C 1
ATOM 694 O O . GLU A 1 90 ? 10.390 3.760 -11.798 1.00 67.62 90 GLU A O 1
ATOM 699 N N . LYS A 1 91 ? 11.894 4.523 -13.291 1.00 58.97 91 LYS A N 1
ATOM 700 C CA . LYS A 1 91 ? 11.356 5.877 -13.362 1.00 58.97 91 LYS A CA 1
ATOM 701 C C . LYS A 1 91 ? 9.949 5.825 -13.947 1.00 58.97 91 LYS A C 1
ATOM 703 O O . LYS A 1 91 ? 9.774 5.646 -15.149 1.00 58.97 91 LYS A O 1
ATOM 708 N N . CYS A 1 92 ? 8.955 6.032 -13.097 1.00 61.94 92 CYS A N 1
ATOM 709 C CA . CYS A 1 92 ? 7.573 6.150 -13.522 1.00 61.94 92 CYS A CA 1
ATOM 710 C C . CYS A 1 92 ? 7.210 7.646 -13.612 1.00 61.94 92 CYS A C 1
ATOM 712 O O . CYS A 1 92 ? 7.312 8.347 -12.606 1.00 61.94 92 CYS A O 1
ATOM 714 N N . PRO A 1 93 ? 6.827 8.184 -14.786 1.00 59.19 93 PRO A N 1
ATOM 715 C CA . PRO A 1 93 ? 6.425 9.589 -14.918 1.00 59.19 93 PRO A CA 1
ATOM 716 C C . PRO A 1 93 ? 5.263 9.963 -13.991 1.00 59.19 93 PRO A C 1
ATOM 718 O O . PRO A 1 93 ? 5.208 11.083 -13.493 1.00 59.19 93 PRO A O 1
ATOM 721 N N . SER A 1 94 ? 4.382 9.002 -13.707 1.00 61.94 94 SER A N 1
ATOM 722 C CA . SER A 1 94 ? 3.273 9.149 -12.770 1.00 61.94 94 SER A CA 1
ATOM 723 C C . SER A 1 94 ? 3.673 8.960 -11.308 1.00 61.94 94 SER A C 1
ATOM 725 O O . SER A 1 94 ? 2.849 9.136 -10.425 1.00 61.94 94 SER A O 1
ATOM 727 N N . LEU A 1 95 ? 4.935 8.666 -10.982 1.00 65.50 95 LEU A N 1
ATOM 728 C CA . LEU A 1 95 ? 5.340 8.457 -9.589 1.00 65.50 95 LEU A CA 1
ATOM 729 C C . LEU A 1 95 ? 5.089 9.695 -8.717 1.00 65.50 95 LEU A C 1
ATOM 731 O O . LEU A 1 95 ? 4.654 9.565 -7.580 1.00 65.50 95 LEU A O 1
ATOM 735 N N . GLY A 1 96 ? 5.312 10.893 -9.267 1.00 62.28 96 GLY A N 1
ATOM 736 C CA . GLY A 1 96 ? 5.031 12.149 -8.572 1.00 62.28 96 GLY A CA 1
ATOM 737 C C . GLY A 1 96 ? 3.538 12.354 -8.302 1.00 62.28 96 GLY A C 1
ATOM 738 O O . GLY A 1 96 ? 3.180 12.740 -7.197 1.00 62.28 96 GLY A O 1
ATOM 739 N N . SER A 1 97 ? 2.657 12.041 -9.263 1.00 65.88 97 SER A N 1
ATOM 740 C CA . SER A 1 97 ? 1.199 12.117 -9.061 1.00 65.88 97 SER A CA 1
ATO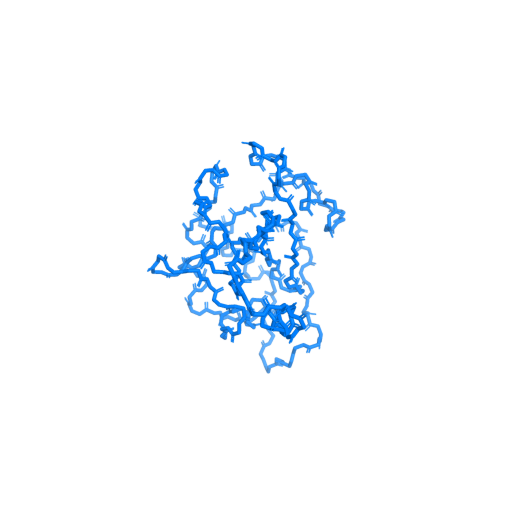M 741 C C . SER A 1 97 ? 0.698 11.030 -8.106 1.00 65.88 97 SER A C 1
ATOM 743 O O . SER A 1 97 ? -0.171 11.293 -7.280 1.00 65.88 97 SER A O 1
ATOM 745 N N . ILE A 1 98 ? 1.290 9.837 -8.176 1.00 65.81 98 ILE A N 1
ATOM 746 C CA . ILE A 1 98 ? 0.994 8.684 -7.325 1.00 65.81 98 ILE A CA 1
ATOM 747 C C . ILE A 1 98 ? 1.421 8.937 -5.867 1.00 65.81 98 ILE A C 1
ATOM 749 O O . ILE A 1 98 ? 0.726 8.522 -4.944 1.00 65.81 98 ILE A O 1
ATOM 753 N N . LEU A 1 99 ? 2.545 9.622 -5.638 1.00 66.56 99 LEU A N 1
ATOM 754 C CA . LEU A 1 99 ? 3.066 9.926 -4.297 1.00 66.56 99 LEU A CA 1
ATOM 755 C C . LEU A 1 99 ? 2.596 11.282 -3.753 1.00 66.56 99 LEU A C 1
ATOM 757 O O . LEU A 1 99 ? 2.821 11.572 -2.579 1.00 66.56 99 LEU A O 1
ATOM 761 N N . ALA A 1 100 ? 1.875 12.075 -4.553 1.00 66.75 100 ALA A N 1
ATOM 762 C CA . ALA A 1 100 ? 1.426 13.424 -4.199 1.00 66.75 100 ALA A CA 1
ATOM 763 C C . ALA A 1 100 ? 0.519 13.488 -2.962 1.00 66.75 100 ALA A C 1
ATOM 765 O O . ALA A 1 100 ? 0.298 14.569 -2.420 1.00 66.75 100 ALA A O 1
ATOM 766 N N . ARG A 1 101 ? -0.045 12.358 -2.518 1.00 77.62 101 ARG A N 1
ATOM 767 C CA . ARG A 1 101 ? -0.997 12.340 -1.411 1.00 77.62 101 ARG A CA 1
ATOM 768 C C . ARG A 1 101 ? -0.558 11.408 -0.296 1.00 77.62 101 ARG A C 1
ATOM 770 O O . ARG A 1 101 ? -0.945 10.239 -0.246 1.00 77.62 101 ARG A O 1
ATOM 777 N N . GLN A 1 102 ? 0.224 11.965 0.621 1.00 84.69 102 GLN A N 1
ATOM 778 C CA . GLN A 1 102 ? 0.514 11.321 1.892 1.00 84.69 102 GLN A CA 1
ATOM 779 C C . GLN A 1 102 ? -0.788 11.123 2.681 1.00 84.69 102 GLN A C 1
ATOM 781 O O . GLN A 1 102 ? -1.632 12.015 2.773 1.00 84.69 102 GLN A O 1
ATOM 786 N N . LEU A 1 103 ? -0.960 9.925 3.224 1.00 86.06 103 LEU A N 1
ATOM 787 C CA . LEU A 1 103 ? -2.074 9.552 4.073 1.00 86.06 103 LEU A CA 1
ATOM 788 C C . LEU A 1 103 ? -1.876 10.192 5.450 1.00 86.06 103 LEU A C 1
ATOM 790 O O . LEU A 1 103 ? -0.850 9.961 6.092 1.00 86.06 103 LEU A O 1
ATOM 794 N N . SER A 1 104 ? -2.857 10.969 5.908 1.00 83.94 104 SER A N 1
ATOM 795 C CA . SER A 1 104 ? -2.841 11.586 7.243 1.00 83.94 104 SER A CA 1
ATOM 796 C C . SER A 1 104 ? -3.769 10.873 8.228 1.00 83.94 104 SER A C 1
ATOM 798 O O . SER A 1 104 ? -3.529 10.876 9.433 1.00 83.94 104 SER A O 1
ATOM 800 N N . SER A 1 105 ? -4.806 10.202 7.718 1.00 85.38 105 SER A N 1
ATOM 801 C CA . SER A 1 105 ? -5.776 9.450 8.514 1.00 85.38 105 SER A CA 1
ATOM 802 C C . SER A 1 105 ? -6.248 8.190 7.792 1.00 85.38 105 SER A C 1
ATOM 804 O O . SER A 1 105 ? -6.424 8.181 6.574 1.00 85.38 105 SER A O 1
ATOM 806 N N . ILE A 1 106 ? -6.539 7.132 8.558 1.00 82.88 106 ILE A N 1
ATOM 807 C CA . ILE A 1 106 ? -7.132 5.886 8.041 1.00 82.88 106 ILE A CA 1
ATOM 808 C C . ILE A 1 106 ? -8.476 6.146 7.346 1.00 82.88 106 ILE A C 1
ATOM 810 O O . ILE A 1 106 ? -8.804 5.460 6.380 1.00 82.88 106 ILE A O 1
ATOM 814 N N . ALA A 1 107 ? -9.231 7.165 7.766 1.00 82.94 107 ALA A N 1
ATOM 815 C CA . ALA A 1 107 ? -10.520 7.500 7.159 1.00 82.94 107 ALA A CA 1
ATOM 816 C C . ALA A 1 107 ? -10.409 7.852 5.660 1.00 82.94 107 ALA A C 1
ATOM 818 O O . ALA A 1 107 ? -11.349 7.628 4.897 1.00 82.94 107 ALA A O 1
ATOM 819 N N . GLU A 1 108 ? -9.254 8.354 5.209 1.00 83.38 108 GLU A N 1
ATOM 820 C CA . GLU A 1 108 ? -9.025 8.723 3.806 1.00 83.38 108 GLU A CA 1
ATOM 821 C C . GLU A 1 108 ? -8.924 7.519 2.858 1.00 83.38 108 GLU A C 1
ATOM 823 O O . GLU A 1 108 ? -9.070 7.672 1.641 1.00 83.38 108 GLU A O 1
ATOM 828 N N . LEU A 1 109 ? -8.715 6.313 3.397 1.00 78.12 109 LEU A N 1
ATOM 829 C CA . LEU A 1 109 ? -8.726 5.073 2.618 1.00 78.12 109 LEU A CA 1
ATOM 830 C C . LEU A 1 109 ? -10.120 4.779 2.047 1.00 78.12 109 LEU A C 1
ATOM 832 O O . LEU A 1 109 ? -10.239 4.084 1.038 1.00 78.12 109 LEU A O 1
ATOM 836 N N . GLY A 1 110 ? -11.174 5.343 2.648 1.00 77.62 110 GLY A N 1
ATOM 837 C CA . GLY A 1 110 ? -12.552 5.115 2.233 1.00 77.62 110 GLY A CA 1
ATOM 838 C C . GLY A 1 110 ? -12.918 3.634 2.312 1.00 77.62 110 GLY A C 1
ATOM 839 O O . GLY A 1 110 ? -12.645 2.978 3.312 1.00 77.62 110 GLY A O 1
ATOM 840 N N . ASN A 1 111 ? -13.544 3.103 1.257 1.00 73.00 111 ASN A N 1
ATOM 841 C CA . ASN A 1 111 ? -13.830 1.675 1.138 1.00 73.00 111 ASN A CA 1
ATOM 842 C C . ASN A 1 111 ? -12.664 0.946 0.431 1.00 73.00 111 ASN A C 1
ATOM 844 O O . ASN A 1 111 ? -12.611 0.972 -0.805 1.00 73.00 111 ASN A O 1
ATOM 848 N N . PRO A 1 112 ? -11.769 0.249 1.160 1.00 63.84 112 PRO A N 1
ATOM 849 C CA . PRO A 1 112 ? -10.654 -0.492 0.564 1.00 63.84 112 PRO A CA 1
ATOM 850 C C . PRO A 1 112 ? -11.103 -1.749 -0.197 1.00 63.84 112 PRO A C 1
ATOM 852 O O . PRO A 1 112 ? -10.302 -2.421 -0.829 1.00 63.84 112 PRO A O 1
ATOM 855 N N . PHE A 1 113 ? -12.388 -2.101 -0.166 1.00 63.38 113 PHE A N 1
ATOM 856 C CA . PHE A 1 113 ? -12.923 -3.215 -0.947 1.00 63.38 113 PHE A CA 1
ATOM 857 C C . PHE A 1 113 ? -13.466 -2.800 -2.307 1.00 63.38 113 PHE A C 1
ATOM 859 O O . PHE A 1 113 ? -13.866 -3.666 -3.084 1.00 63.38 113 PHE A O 1
ATOM 866 N N . ALA A 1 114 ? -13.507 -1.495 -2.596 1.00 68.12 114 ALA A N 1
ATOM 867 C CA . ALA A 1 114 ? -14.013 -1.001 -3.870 1.00 68.12 114 ALA A CA 1
ATOM 868 C C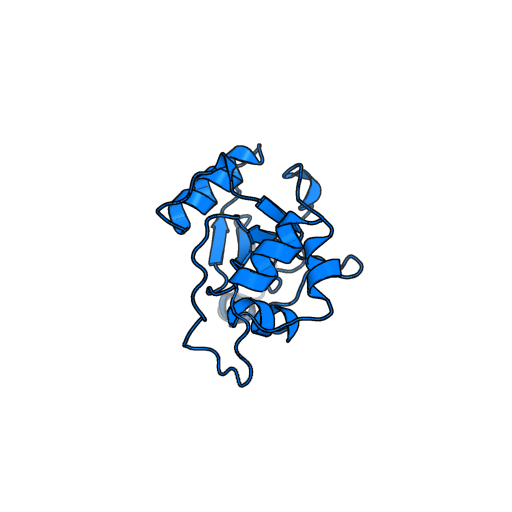 . ALA A 1 114 ? -13.216 -1.567 -5.057 1.00 68.12 114 ALA A C 1
ATOM 870 O O . ALA A 1 114 ? -13.792 -1.774 -6.122 1.00 68.12 114 ALA A O 1
ATOM 871 N N . ASP A 1 115 ? -11.924 -1.864 -4.862 1.00 72.19 115 ASP A N 1
ATOM 872 C CA . ASP A 1 115 ? -11.079 -2.461 -5.892 1.00 72.19 115 ASP A CA 1
ATOM 873 C C . ASP A 1 115 ? -10.070 -3.467 -5.309 1.00 72.19 115 ASP A C 1
ATOM 875 O O . ASP A 1 115 ? -8.893 -3.186 -5.078 1.00 72.19 115 ASP A O 1
ATOM 879 N N . VAL A 1 116 ? -10.540 -4.695 -5.068 1.00 69.38 116 VAL A N 1
ATOM 880 C CA . VAL A 1 116 ? -9.751 -5.781 -4.450 1.00 69.38 116 VAL A CA 1
ATOM 881 C C . VAL A 1 116 ? -8.510 -6.202 -5.252 1.00 69.38 116 VAL A C 1
ATOM 883 O O . VAL A 1 116 ? -7.708 -7.001 -4.756 1.00 69.38 116 VAL A O 1
ATOM 886 N N . PHE A 1 117 ? -8.329 -5.704 -6.480 1.00 77.06 117 PHE A N 1
ATOM 887 C CA . PHE A 1 117 ? -7.166 -5.964 -7.337 1.00 77.06 117 PHE A CA 1
ATOM 888 C C . PHE A 1 117 ? -6.265 -4.741 -7.527 1.00 77.06 117 PHE A C 1
ATOM 890 O O . PHE A 1 117 ? -5.328 -4.796 -8.324 1.00 77.06 117 PHE A O 1
ATOM 897 N N . ALA A 1 118 ? -6.488 -3.679 -6.760 1.00 83.31 118 ALA A N 1
ATOM 898 C CA . ALA A 1 118 ? -5.637 -2.508 -6.757 1.00 83.31 118 ALA A CA 1
ATOM 899 C C . ALA A 1 118 ? -4.662 -2.498 -5.572 1.00 83.31 118 ALA A C 1
ATOM 901 O O . ALA A 1 118 ? -4.797 -3.245 -4.593 1.00 83.31 118 ALA A O 1
ATOM 902 N N . VAL A 1 119 ? -3.639 -1.661 -5.698 1.00 85.56 119 VAL A N 1
ATOM 903 C CA . VAL A 1 119 ? -2.814 -1.192 -4.588 1.00 85.56 119 VAL A CA 1
ATOM 904 C C . VAL A 1 119 ? -3.566 -0.042 -3.921 1.00 85.56 119 VAL A C 1
ATOM 906 O O . VAL A 1 119 ? -4.125 0.816 -4.599 1.00 85.56 119 VAL A O 1
ATOM 909 N N . HIS A 1 120 ? -3.590 -0.039 -2.591 1.00 87.06 120 HIS A N 1
ATOM 910 C CA . HIS A 1 120 ? -4.294 0.965 -1.792 1.00 87.06 120 HIS A CA 1
ATOM 911 C C . HIS A 1 120 ? -3.327 1.994 -1.228 1.00 87.06 120 HIS A C 1
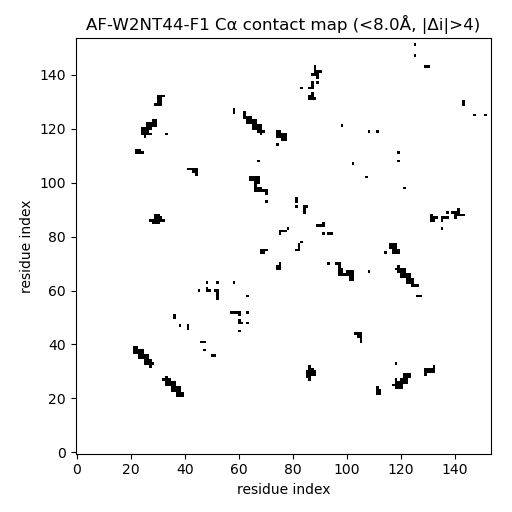ATOM 913 O O . HIS A 1 120 ? -3.608 3.191 -1.244 1.00 87.06 120 HIS A O 1
ATOM 919 N N . ILE A 1 121 ? -2.175 1.524 -0.748 1.00 88.25 121 ILE A N 1
ATOM 920 C CA . ILE A 1 121 ? -1.149 2.385 -0.177 1.00 88.25 121 ILE A CA 1
ATOM 921 C C . ILE A 1 121 ? 0.242 2.032 -0.687 1.00 88.25 121 ILE A C 1
ATOM 923 O O . ILE A 1 121 ? 0.555 0.866 -0.943 1.00 88.25 121 ILE A O 1
ATOM 927 N N . ILE A 1 122 ? 1.072 3.060 -0.802 1.00 86.69 122 ILE A N 1
ATOM 928 C CA . ILE A 1 122 ? 2.506 2.953 -1.046 1.00 86.69 122 ILE A CA 1
ATOM 929 C C . ILE A 1 122 ? 3.218 3.328 0.244 1.00 86.69 122 ILE A C 1
ATOM 931 O O . ILE A 1 122 ? 2.894 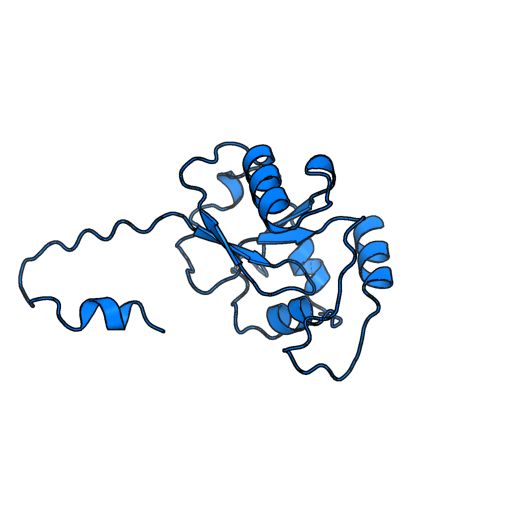4.335 0.873 1.00 86.69 122 ILE A O 1
ATOM 935 N N . VAL A 1 123 ? 4.160 2.488 0.644 1.00 86.56 123 VAL A N 1
ATOM 936 C CA . VAL A 1 123 ? 4.942 2.651 1.863 1.00 86.56 123 VAL A CA 1
ATOM 937 C C . VAL A 1 123 ? 6.341 3.096 1.480 1.00 86.56 123 VAL A C 1
ATOM 939 O O . VAL A 1 123 ? 6.986 2.461 0.648 1.00 86.56 123 VAL A O 1
ATOM 942 N N . PHE A 1 124 ? 6.813 4.163 2.109 1.00 80.94 124 PHE A N 1
ATOM 943 C CA . PHE A 1 124 ? 8.143 4.705 1.893 1.00 80.94 124 PHE A CA 1
ATOM 944 C C . PHE A 1 124 ? 8.810 5.045 3.229 1.00 80.94 124 PHE A C 1
ATOM 946 O O . PHE A 1 124 ? 8.135 5.331 4.215 1.00 80.94 124 PHE A O 1
ATOM 953 N N . SER A 1 125 ? 10.138 5.009 3.279 1.00 77.88 125 SER A N 1
ATOM 954 C CA . SER A 1 125 ? 10.907 5.589 4.375 1.00 77.88 125 SER A CA 1
ATOM 955 C C . SER A 1 125 ? 12.289 6.016 3.873 1.00 77.88 125 SER A C 1
ATOM 957 O O . SER A 1 125 ? 12.907 5.260 3.122 1.00 77.88 125 SER A O 1
ATOM 959 N N . PRO A 1 126 ? 12.795 7.177 4.318 1.00 70.75 126 PRO A N 1
ATOM 960 C CA . PRO A 1 126 ? 14.150 7.663 4.047 1.00 70.75 126 PRO A CA 1
ATOM 961 C C . PRO A 1 126 ? 15.272 6.637 4.218 1.00 70.75 126 PRO A C 1
ATOM 963 O O . PRO A 1 126 ? 16.212 6.585 3.428 1.00 70.75 126 PRO A O 1
ATOM 966 N N . GLU A 1 127 ? 15.171 5.816 5.263 1.00 71.19 127 GLU A N 1
ATOM 967 C CA . GLU A 1 127 ? 16.225 4.888 5.681 1.00 71.19 127 GLU A CA 1
ATOM 968 C C . GLU A 1 127 ? 16.098 3.506 5.022 1.00 71.19 127 GLU A C 1
ATOM 970 O O . GLU A 1 127 ? 16.941 2.629 5.229 1.00 71.19 127 GLU A O 1
ATOM 975 N N . MET A 1 128 ? 15.054 3.290 4.212 1.00 70.81 128 MET A N 1
ATOM 976 C CA . MET A 1 128 ? 14.856 2.024 3.517 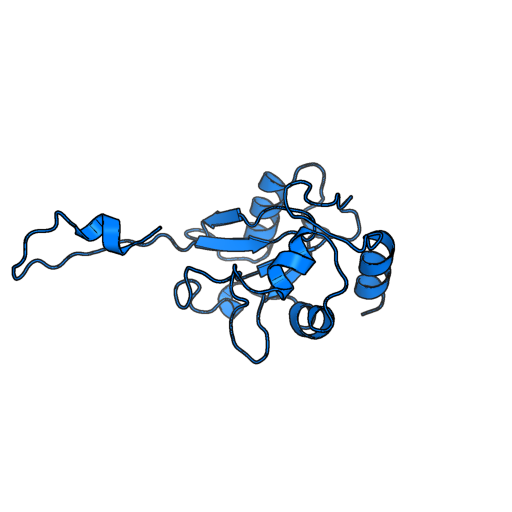1.00 70.81 128 MET A CA 1
ATOM 977 C C . MET A 1 128 ? 15.980 1.773 2.512 1.00 70.81 128 MET A C 1
ATOM 979 O O . MET A 1 128 ? 16.126 2.470 1.507 1.00 70.81 128 MET A O 1
ATOM 983 N N . LYS A 1 129 ? 16.718 0.680 2.723 1.00 66.12 129 LYS A N 1
ATOM 984 C CA . LYS A 1 129 ? 17.587 0.107 1.693 1.00 66.12 129 LYS A CA 1
ATOM 985 C C . LYS A 1 129 ? 16.732 -0.666 0.701 1.00 66.12 129 LYS A C 1
ATOM 987 O O . LYS A 1 129 ? 16.410 -1.833 0.910 1.00 66.12 129 LYS A O 1
ATOM 992 N N . LEU A 1 130 ? 16.349 0.006 -0.373 1.00 65.88 130 LEU A N 1
ATOM 993 C CA . LEU A 1 130 ? 15.550 -0.595 -1.429 1.00 65.88 130 LEU A CA 1
ATOM 994 C C . LEU A 1 130 ? 16.445 -1.423 -2.355 1.00 65.88 130 LEU A C 1
ATOM 996 O O . LEU A 1 130 ? 17.400 -0.921 -2.950 1.00 65.88 130 LEU A O 1
ATOM 1000 N N . CYS A 1 131 ? 16.126 -2.707 -2.480 1.00 62.19 131 CYS A N 1
ATOM 1001 C CA . CYS A 1 131 ? 16.764 -3.607 -3.433 1.00 62.19 131 CYS A CA 1
ATOM 1002 C C . CYS A 1 131 ? 15.846 -3.790 -4.646 1.00 62.19 131 CYS A C 1
ATOM 1004 O O . CYS A 1 131 ? 14.627 -3.768 -4.494 1.00 62.19 131 CYS A O 1
ATOM 1006 N N . PRO A 1 132 ? 16.386 -3.990 -5.860 1.00 60.72 132 PRO A N 1
ATOM 1007 C CA . PRO A 1 132 ? 15.563 -4.362 -6.998 1.00 60.72 132 PRO A CA 1
ATOM 1008 C C . PRO A 1 132 ? 14.861 -5.681 -6.709 1.00 60.72 132 PRO A C 1
ATOM 1010 O O . PRO A 1 132 ? 15.496 -6.665 -6.312 1.00 60.72 132 PRO A O 1
ATOM 1013 N N . TYR A 1 133 ? 13.562 -5.707 -6.959 1.00 63.22 133 TYR A N 1
ATOM 1014 C CA . TYR A 1 133 ? 12.796 -6.927 -6.863 1.00 63.22 133 TYR A CA 1
ATOM 1015 C C . TYR A 1 133 ? 13.167 -7.868 -8.025 1.00 63.22 133 TYR A C 1
ATOM 1017 O O . TYR A 1 133 ? 12.742 -7.677 -9.163 1.00 63.22 133 TYR A O 1
ATOM 1025 N N . GLN A 1 134 ? 14.016 -8.862 -7.737 1.00 59.44 134 GLN A N 1
ATOM 1026 C CA . GLN A 1 134 ? 14.766 -9.637 -8.741 1.00 59.44 134 GLN A CA 1
ATOM 1027 C C . GLN A 1 134 ? 13.901 -10.469 -9.700 1.00 59.44 134 GLN A C 1
ATOM 1029 O O . GLN A 1 134 ? 14.328 -10.749 -10.818 1.00 59.44 134 GLN A O 1
ATOM 1034 N N . ASP A 1 135 ? 12.685 -10.836 -9.294 1.00 64.06 135 ASP A N 1
ATOM 1035 C CA . ASP A 1 135 ? 11.787 -11.669 -10.103 1.00 64.06 135 ASP A CA 1
ATOM 1036 C C . ASP A 1 135 ? 10.996 -10.872 -11.160 1.00 64.06 135 ASP A C 1
ATOM 1038 O O . ASP A 1 135 ? 10.164 -11.448 -11.864 1.00 64.06 135 ASP A O 1
ATOM 1042 N N . VAL A 1 136 ? 11.198 -9.551 -11.268 1.00 56.50 136 VAL A N 1
ATOM 1043 C CA . VAL A 1 136 ? 10.602 -8.731 -12.335 1.00 56.50 136 VAL A CA 1
ATOM 1044 C C . VAL A 1 136 ? 11.706 -8.257 -13.285 1.00 56.50 136 VAL A C 1
ATOM 1046 O O . VAL A 1 136 ? 12.624 -7.559 -12.854 1.00 56.50 136 VAL A O 1
ATOM 1049 N N . PRO A 1 137 ? 11.641 -8.617 -14.582 1.00 53.06 137 PRO A N 1
ATOM 1050 C CA . PRO A 1 137 ? 12.622 -8.175 -15.568 1.00 53.06 137 PRO A CA 1
ATOM 1051 C C . PRO A 1 137 ? 12.628 -6.646 -15.701 1.00 53.06 137 PRO A C 1
ATOM 1053 O O . PRO A 1 137 ? 11.571 -6.043 -15.869 1.00 53.06 137 PRO A O 1
ATOM 1056 N N . SER A 1 138 ? 13.813 -6.035 -15.670 1.00 50.59 138 SER A N 1
ATOM 1057 C CA . SER A 1 138 ? 14.019 -4.587 -15.811 1.00 50.59 138 SER A CA 1
ATOM 1058 C C . SER A 1 138 ? 15.250 -4.315 -16.679 1.00 50.59 138 SER A C 1
ATOM 1060 O O . SER A 1 138 ? 16.307 -4.924 -16.481 1.00 50.59 138 SER A O 1
ATOM 1062 N N . THR A 1 139 ? 15.114 -3.417 -17.660 1.00 44.25 139 THR A N 1
ATOM 1063 C CA . THR A 1 139 ? 16.193 -3.033 -18.594 1.00 44.25 139 THR A CA 1
ATOM 1064 C C . THR A 1 139 ? 16.940 -1.769 -18.169 1.00 44.25 139 THR A C 1
ATOM 1066 O O . THR A 1 139 ? 18.026 -1.509 -18.682 1.00 44.25 139 THR A O 1
ATOM 1069 N N . ILE A 1 140 ? 16.390 -0.980 -17.240 1.00 49.50 140 ILE A N 1
ATOM 1070 C CA . ILE A 1 140 ? 16.976 0.287 -16.784 1.00 49.50 140 ILE A CA 1
ATOM 1071 C C . ILE A 1 140 ? 16.922 0.319 -15.257 1.00 49.50 140 ILE A C 1
ATOM 1073 O O . ILE A 1 140 ? 15.856 0.378 -14.660 1.00 49.50 140 ILE A O 1
ATOM 1077 N N . ARG A 1 141 ? 18.091 0.289 -14.615 1.00 46.72 141 ARG A N 1
ATOM 1078 C CA . ARG A 1 141 ? 18.206 0.309 -13.153 1.00 46.72 141 ARG A CA 1
ATOM 1079 C C . ARG A 1 141 ? 18.302 1.752 -12.678 1.00 46.72 141 ARG A C 1
ATOM 1081 O O . ARG A 1 141 ? 19.317 2.399 -12.923 1.00 46.72 141 ARG A O 1
ATOM 1088 N N . PHE A 1 142 ? 17.284 2.250 -11.987 1.00 48.69 142 PHE A N 1
ATOM 1089 C CA . PHE A 1 142 ? 17.456 3.443 -11.165 1.00 48.69 142 PHE A CA 1
ATOM 1090 C C . PHE A 1 142 ? 18.162 3.032 -9.870 1.00 48.69 142 PHE A C 1
ATOM 1092 O O . PHE A 1 142 ? 17.874 1.977 -9.299 1.00 48.69 142 PHE A O 1
ATOM 1099 N N . ARG A 1 143 ? 19.102 3.851 -9.394 1.00 49.81 143 ARG A N 1
ATOM 1100 C CA . ARG A 1 143 ? 19.540 3.748 -8.003 1.00 49.81 143 ARG A CA 1
ATOM 1101 C C . ARG A 1 143 ? 18.454 4.401 -7.163 1.00 49.81 143 ARG A C 1
ATOM 1103 O O . ARG A 1 143 ? 18.207 5.593 -7.307 1.00 49.81 143 ARG A O 1
ATOM 1110 N N . TRP A 1 144 ? 17.797 3.617 -6.317 1.00 54.47 144 TRP A N 1
ATOM 1111 C CA . TRP A 1 144 ? 16.784 4.080 -5.367 1.00 54.47 144 TRP A CA 1
ATOM 1112 C C . TRP A 1 144 ? 17.217 5.302 -4.542 1.00 54.47 144 TRP A C 1
ATOM 1114 O O . TRP A 1 144 ? 16.368 6.100 -4.151 1.00 54.47 144 TRP A O 1
ATOM 1124 N N . ASP A 1 145 ? 18.528 5.495 -4.384 1.00 47.59 145 ASP A N 1
ATOM 1125 C CA . ASP A 1 145 ? 19.179 6.694 -3.854 1.00 47.59 145 ASP A CA 1
ATOM 1126 C C . ASP A 1 145 ? 18.630 7.999 -4.476 1.00 47.59 145 ASP A C 1
ATOM 1128 O O . ASP A 1 145 ? 18.310 8.938 -3.755 1.00 47.59 145 ASP A O 1
ATOM 1132 N N . GLU A 1 146 ? 18.432 8.060 -5.800 1.00 51.00 146 GLU A N 1
ATOM 1133 C CA . GLU A 1 146 ? 17.917 9.258 -6.489 1.00 51.00 146 GLU A CA 1
ATOM 1134 C C . GLU A 1 146 ? 16.413 9.484 -6.267 1.00 51.00 146 GLU A C 1
ATOM 1136 O O . GLU A 1 146 ? 15.949 10.627 -6.284 1.00 51.00 146 GLU A O 1
ATOM 1141 N N . LEU A 1 147 ? 15.633 8.415 -6.060 1.00 49.88 147 LEU A N 1
ATOM 1142 C CA . LEU A 1 147 ? 14.217 8.546 -5.714 1.00 49.88 147 LEU A CA 1
ATOM 1143 C C . LEU A 1 147 ? 14.058 9.026 -4.269 1.00 49.88 147 LEU A C 1
ATOM 1145 O O . LEU A 1 147 ? 13.226 9.891 -4.015 1.00 49.88 147 LEU A O 1
ATOM 1149 N N . SER A 1 148 ? 14.872 8.497 -3.352 1.00 46.50 148 SER A N 1
ATOM 1150 C CA . SER A 1 148 ? 14.881 8.922 -1.951 1.00 46.50 148 SER A CA 1
ATOM 1151 C C . SER A 1 148 ? 15.203 10.413 -1.823 1.00 46.50 148 SER A C 1
ATOM 1153 O O . SER A 1 148 ? 14.489 11.137 -1.136 1.00 46.50 148 SER A O 1
ATOM 1155 N N . ILE A 1 149 ? 16.187 10.905 -2.589 1.00 50.94 149 ILE A N 1
ATOM 1156 C CA . ILE A 1 149 ? 16.519 12.338 -2.664 1.00 50.94 149 ILE A CA 1
ATOM 1157 C C . ILE A 1 149 ? 15.321 13.167 -3.159 1.00 50.94 149 ILE A C 1
ATOM 1159 O O . ILE A 1 149 ? 14.950 14.150 -2.529 1.00 50.94 149 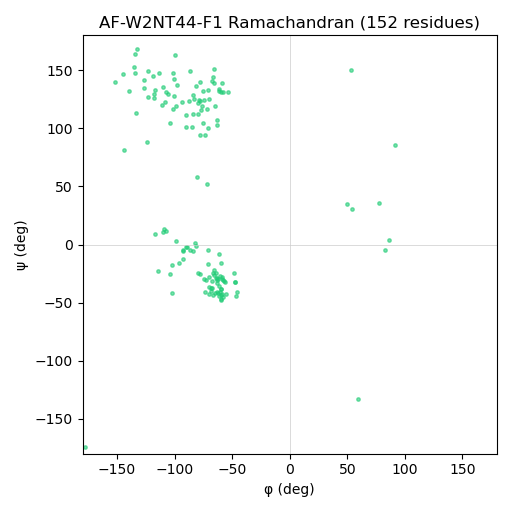ILE A O 1
ATOM 1163 N N . ARG A 1 150 ? 14.657 12.755 -4.248 1.00 48.31 150 ARG A N 1
ATOM 1164 C CA . ARG A 1 150 ? 13.508 13.504 -4.797 1.00 48.31 150 ARG A CA 1
ATOM 1165 C C . ARG A 1 150 ? 12.274 13.505 -3.899 1.00 48.31 150 ARG A C 1
ATOM 1167 O O . ARG A 1 150 ? 11.508 14.457 -3.962 1.00 48.31 150 ARG A O 1
ATOM 1174 N N . LEU A 1 151 ? 12.058 12.444 -3.125 1.00 43.72 151 LEU A N 1
ATOM 1175 C CA . LEU A 1 151 ? 10.961 12.377 -2.158 1.00 43.72 151 LEU A CA 1
ATOM 1176 C C . LEU A 1 151 ? 11.259 13.158 -0.882 1.00 43.72 151 LEU A C 1
ATOM 1178 O O . LEU A 1 151 ? 10.326 13.603 -0.228 1.00 43.72 151 LEU A O 1
ATOM 1182 N N . HIS A 1 152 ? 12.534 13.344 -0.544 1.00 45.31 152 HIS A N 1
ATOM 1183 C CA . HIS A 1 152 ? 12.946 14.228 0.541 1.00 45.31 152 HIS A CA 1
ATOM 1184 C C . HIS A 1 152 ? 12.795 15.718 0.220 1.00 45.31 152 HIS A C 1
ATOM 1186 O O . HIS A 1 152 ? 12.571 16.500 1.140 1.00 45.31 152 HIS A O 1
ATOM 1192 N N . ASP A 1 153 ? 12.930 16.096 -1.053 1.00 40.03 153 ASP A N 1
ATOM 1193 C CA . ASP A 1 153 ? 12.848 17.488 -1.515 1.00 40.03 153 ASP A CA 1
ATOM 1194 C C . ASP A 1 153 ? 11.405 17.967 -1.817 1.00 40.03 153 ASP A C 1
ATOM 1196 O O . ASP A 1 153 ? 11.214 19.138 -2.159 1.00 40.03 153 ASP A O 1
ATOM 1200 N N . MET A 1 154 ? 10.400 17.082 -1.727 1.00 38.75 154 MET A N 1
ATOM 1201 C CA . MET A 1 154 ? 8.963 17.393 -1.870 1.00 38.75 154 MET A CA 1
ATOM 1202 C C . MET A 1 154 ? 8.296 17.630 -0.515 1.00 38.75 154 MET A C 1
ATOM 1204 O O . MET A 1 154 ? 7.459 18.559 -0.450 1.00 38.75 154 MET A O 1
#